Protein AF-A0A4P0YGE6-F1 (afdb_monomer)

Organism: Klebsiella pneumoniae (NCBI:txid573)

Mean predicted aligned error: 6.32 Å

Foldseek 3Di:
DQPPDDLVVDDPVCCVPDQSSFWPDAPDQQVPDHDDDGPRDGHDPQKPKDFWAQADSNVRDGDPDTDFQVVVQVVCVVVVHHFPDGDGGMTIHGHDPVDDCVNVVDPDDDPDDD

Sequence (114 aa):
MVAGRPWQDHPTEAIARERRFFSFEPDARWHGFEGYADDQYFVDPCKLLLTTPGIDAESGEYSEFGIPATILAHYLRENGIVPEKCDLNSILFLLTPAESAGKNGAAGGDAGAV

Radius of gyration: 16.45 Å; Cα contacts (8 Å, |Δi|>4): 138; chains: 1; bounding box: 44×27×40 Å

Secondary structure (DSSP, 8-state):
-BTTB-GGGS-HHHHHH-GGGGB--TT-GGG--SSPPTTS-B--TTEEEEEPSSB-TTT-PBPSS---HHHHHHHHHHTT---SEE-SSEEEEE--TT--TTTTT--S------

Structure (mmCIF, N/CA/C/O backbone):
data_AF-A0A4P0YGE6-F1
#
_entry.id   AF-A0A4P0YGE6-F1
#
loop_
_atom_site.group_PDB
_atom_site.id
_atom_site.type_symbol
_atom_site.label_atom_id
_atom_site.label_alt_id
_atom_site.label_comp_id
_atom_site.label_asym_id
_atom_site.label_entity_id
_atom_site.label_seq_id
_atom_site.pdbx_PDB_ins_code
_atom_site.Cartn_x
_atom_site.Cartn_y
_atom_site.Cartn_z
_atom_site.occupancy
_atom_site.B_iso_or_equiv
_atom_site.auth_seq_id
_atom_site.auth_comp_id
_atom_site.auth_asym_id
_atom_site.auth_atom_id
_atom_site.pdbx_PDB_model_num
ATOM 1 N N . MET A 1 1 ? 1.245 -10.943 -8.544 1.00 87.88 1 MET A N 1
ATOM 2 C CA . MET A 1 1 ? 1.978 -12.173 -8.931 1.00 87.88 1 MET A CA 1
ATOM 3 C C . MET A 1 1 ? 3.358 -11.763 -9.409 1.00 87.88 1 MET A C 1
ATOM 5 O O . MET A 1 1 ? 3.451 -10.736 -10.061 1.00 87.88 1 MET A O 1
ATOM 9 N N . VAL A 1 2 ? 4.399 -12.542 -9.127 1.00 92.12 2 VAL A N 1
ATOM 10 C CA . VAL A 1 2 ? 5.747 -12.339 -9.691 1.00 92.12 2 VAL A CA 1
ATOM 11 C C . VAL A 1 2 ? 6.237 -13.692 -10.190 1.00 92.12 2 VAL A C 1
ATOM 13 O O . VAL A 1 2 ? 6.196 -14.663 -9.436 1.00 92.12 2 VAL A O 1
ATOM 16 N N . ALA A 1 3 ? 6.645 -13.779 -11.459 1.00 90.31 3 ALA A N 1
ATOM 17 C CA . ALA A 1 3 ? 7.049 -15.034 -12.108 1.00 90.31 3 ALA A CA 1
ATOM 18 C C . ALA A 1 3 ? 6.017 -16.177 -11.952 1.00 90.31 3 ALA A C 1
ATOM 20 O O . ALA A 1 3 ? 6.369 -17.314 -11.644 1.00 90.31 3 ALA A O 1
ATOM 21 N N . GLY A 1 4 ? 4.727 -15.866 -12.123 1.00 92.38 4 GLY A N 1
ATOM 22 C CA . GLY A 1 4 ? 3.657 -16.872 -12.127 1.00 92.38 4 GLY A CA 1
ATOM 23 C C . GLY A 1 4 ? 3.255 -17.426 -10.756 1.00 92.38 4 GLY A C 1
ATOM 24 O O . GLY A 1 4 ? 2.482 -18.377 -10.706 1.00 92.38 4 GLY A O 1
ATOM 25 N N . ARG A 1 5 ? 3.716 -16.829 -9.649 1.00 95.38 5 ARG A N 1
ATOM 26 C CA . ARG A 1 5 ? 3.308 -17.205 -8.282 1.00 95.38 5 ARG A CA 1
ATOM 27 C C . ARG A 1 5 ? 3.012 -15.980 -7.399 1.00 95.38 5 ARG A C 1
ATOM 29 O O . ARG A 1 5 ? 3.470 -14.875 -7.730 1.00 95.38 5 ARG A O 1
ATOM 36 N N . PRO A 1 6 ? 2.232 -16.135 -6.313 1.00 96.56 6 PRO A N 1
ATOM 37 C CA . PRO A 1 6 ? 1.974 -15.059 -5.359 1.00 96.56 6 PRO A CA 1
ATOM 38 C C . PRO A 1 6 ? 3.272 -14.470 -4.799 1.00 96.56 6 PRO A C 1
ATOM 40 O O . PRO A 1 6 ? 4.266 -15.177 -4.641 1.00 96.56 6 PRO A O 1
ATOM 43 N N . TRP A 1 7 ? 3.274 -13.161 -4.535 1.00 96.31 7 TRP A N 1
ATOM 44 C CA . TRP A 1 7 ? 4.475 -12.429 -4.114 1.00 96.31 7 TRP A CA 1
ATOM 45 C C . TRP A 1 7 ? 5.037 -12.988 -2.801 1.00 96.31 7 TRP A C 1
ATOM 47 O O . TRP A 1 7 ? 6.225 -13.281 -2.713 1.00 96.31 7 TRP A O 1
ATOM 57 N N . GLN A 1 8 ? 4.153 -13.234 -1.833 1.00 96.75 8 GLN A N 1
ATOM 58 C CA . GLN A 1 8 ? 4.481 -13.726 -0.496 1.00 96.75 8 GLN A CA 1
ATOM 59 C C . GLN A 1 8 ? 5.000 -15.165 -0.466 1.00 96.75 8 GLN A C 1
ATOM 61 O O . GLN A 1 8 ? 5.568 -15.587 0.535 1.00 96.75 8 GLN A O 1
ATOM 66 N N . ASP A 1 9 ? 4.808 -15.923 -1.546 1.00 97.69 9 ASP A N 1
ATOM 67 C CA . ASP A 1 9 ? 5.244 -17.312 -1.572 1.00 97.69 9 ASP A CA 1
ATOM 68 C C . ASP A 1 9 ? 6.746 -17.413 -1.845 1.00 97.69 9 ASP A C 1
ATOM 70 O O . ASP A 1 9 ? 7.321 -18.478 -1.633 1.00 97.69 9 ASP A O 1
ATOM 74 N N . HIS A 1 10 ? 7.397 -16.367 -2.370 1.00 97.75 10 HIS A N 1
ATOM 75 C CA . HIS A 1 10 ? 8.833 -16.367 -2.675 1.00 97.75 10 HIS A CA 1
ATOM 76 C C . HIS A 1 10 ? 9.705 -16.271 -1.411 1.00 97.75 10 HIS A C 1
ATOM 78 O O . HIS A 1 10 ? 9.279 -15.688 -0.418 1.00 97.75 10 HIS A O 1
ATOM 84 N N . PRO A 1 11 ? 10.947 -16.801 -1.425 1.00 97.75 11 PRO A N 1
ATOM 85 C CA . PRO A 1 11 ? 11.860 -16.658 -0.293 1.00 97.75 11 PRO A CA 1
ATOM 86 C C . PRO A 1 11 ? 12.145 -15.186 0.028 1.00 97.75 11 PRO A C 1
ATOM 88 O O . PRO A 1 11 ? 12.510 -14.424 -0.868 1.00 97.75 11 PRO A O 1
ATOM 91 N N . THR A 1 12 ? 12.071 -14.804 1.306 1.00 97.12 12 THR A N 1
ATOM 92 C CA . THR A 1 12 ? 12.311 -13.421 1.760 1.00 97.12 12 THR A CA 1
ATOM 93 C C . THR A 1 12 ? 13.660 -12.872 1.298 1.00 97.12 12 THR A C 1
ATOM 95 O O . THR A 1 12 ? 13.744 -11.719 0.892 1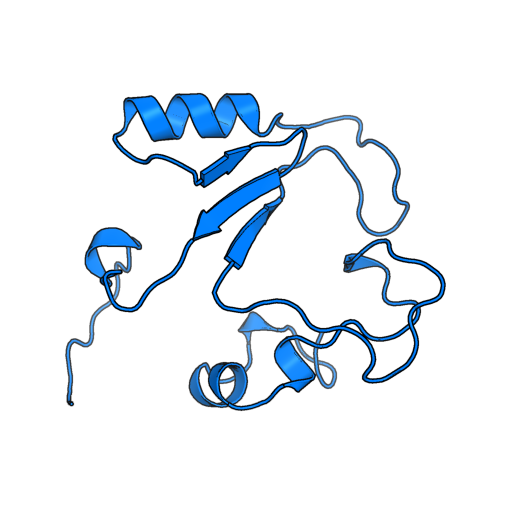.00 97.12 12 THR A O 1
ATOM 98 N N . GLU A 1 13 ? 14.704 -13.703 1.283 1.00 97.31 13 GLU A N 1
ATOM 99 C CA . GLU A 1 13 ? 16.039 -13.299 0.825 1.00 97.31 13 GLU A CA 1
ATOM 100 C C . GLU A 1 13 ? 16.063 -12.921 -0.665 1.00 97.31 13 GLU A C 1
ATOM 102 O O . GLU A 1 13 ? 16.749 -11.982 -1.065 1.00 97.31 13 GLU A O 1
ATOM 107 N N . ALA A 1 14 ? 15.282 -13.624 -1.491 1.00 97.38 14 ALA A N 1
ATOM 108 C CA . ALA A 1 14 ? 15.138 -13.292 -2.905 1.00 97.38 14 ALA A CA 1
ATOM 109 C C . ALA A 1 14 ? 14.357 -11.982 -3.071 1.00 97.38 14 ALA A C 1
ATOM 111 O O . ALA A 1 14 ? 14.784 -11.104 -3.820 1.00 97.38 14 ALA A O 1
ATOM 112 N N . ILE A 1 15 ? 13.265 -11.820 -2.315 1.00 98.00 15 ILE A N 1
ATOM 113 C CA . ILE A 1 15 ? 12.476 -10.582 -2.286 1.00 98.00 15 ILE A CA 1
ATOM 114 C C . ILE A 1 15 ? 13.360 -9.389 -1.909 1.00 98.00 15 ILE A C 1
ATOM 116 O O . ILE A 1 15 ? 13.325 -8.372 -2.590 1.00 98.00 15 ILE A O 1
ATOM 120 N N . ALA A 1 16 ? 14.196 -9.519 -0.878 1.00 97.00 16 ALA A N 1
ATOM 121 C CA . ALA A 1 16 ? 15.047 -8.438 -0.386 1.00 97.00 16 ALA A CA 1
ATOM 122 C C . ALA A 1 16 ? 16.154 -8.014 -1.370 1.00 97.00 16 ALA A C 1
ATOM 124 O O . ALA A 1 16 ? 16.598 -6.866 -1.334 1.00 97.00 16 ALA A O 1
ATOM 125 N N . ARG A 1 17 ? 16.625 -8.923 -2.235 1.00 97.06 17 ARG A N 1
ATOM 126 C CA . ARG A 1 17 ? 17.762 -8.669 -3.139 1.00 97.06 17 ARG A CA 1
ATOM 127 C C . ARG A 1 17 ? 17.367 -8.336 -4.567 1.00 97.06 17 ARG A C 1
ATOM 129 O O . ARG A 1 17 ? 18.150 -7.707 -5.280 1.00 97.06 17 ARG A O 1
ATOM 136 N N . GLU A 1 18 ? 16.205 -8.788 -5.019 1.00 97.00 18 GLU A N 1
ATOM 137 C CA . GLU A 1 18 ? 15.850 -8.734 -6.432 1.00 97.00 18 GLU A CA 1
ATOM 138 C C . GLU A 1 18 ? 14.811 -7.647 -6.715 1.00 97.00 18 GLU A C 1
ATOM 140 O O . GLU A 1 18 ? 13.662 -7.703 -6.283 1.00 97.00 18 GLU A O 1
ATOM 145 N N . ARG A 1 19 ? 15.192 -6.679 -7.552 1.00 94.75 19 ARG A N 1
ATOM 146 C CA . ARG A 1 19 ? 14.353 -5.523 -7.903 1.00 94.75 19 ARG A CA 1
ATOM 147 C C . ARG A 1 19 ? 12.992 -5.892 -8.510 1.00 94.75 19 ARG A C 1
ATOM 149 O O . ARG A 1 19 ? 12.033 -5.150 -8.329 1.00 94.75 19 ARG A O 1
ATOM 156 N N . ARG A 1 20 ? 12.882 -7.039 -9.191 1.00 95.00 20 ARG A N 1
ATOM 157 C CA . ARG A 1 20 ? 11.637 -7.496 -9.842 1.00 95.00 20 ARG A CA 1
ATOM 158 C C . ARG A 1 20 ? 10.447 -7.630 -8.887 1.00 95.00 20 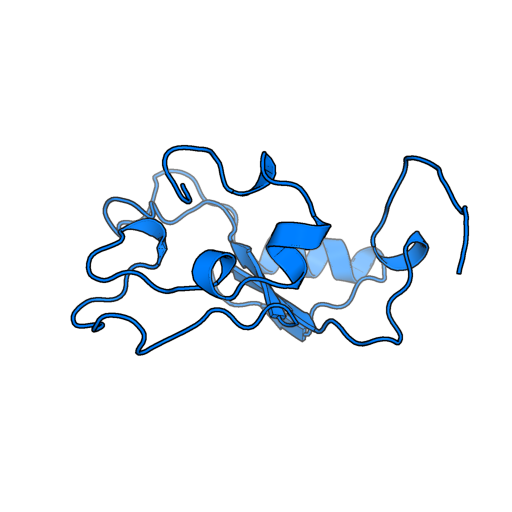ARG A C 1
ATOM 160 O O . ARG A 1 20 ? 9.309 -7.566 -9.328 1.00 95.00 20 ARG A O 1
ATOM 167 N N . PHE A 1 21 ? 10.693 -7.806 -7.587 1.00 97.06 21 PHE A N 1
ATOM 168 C CA . PHE A 1 21 ? 9.634 -7.878 -6.574 1.00 97.06 21 PHE A CA 1
ATOM 169 C C . PHE A 1 21 ? 9.009 -6.524 -6.240 1.00 97.06 21 PHE A C 1
ATOM 171 O O . PHE A 1 21 ? 7.988 -6.482 -5.557 1.00 97.06 21 PHE A O 1
ATOM 178 N N . PHE A 1 22 ? 9.611 -5.445 -6.734 1.00 97.12 22 PHE A N 1
ATOM 179 C CA . PHE A 1 22 ? 9.208 -4.066 -6.503 1.00 97.12 22 PHE A CA 1
ATOM 180 C C . PHE A 1 22 ? 8.983 -3.312 -7.817 1.00 97.12 22 PHE A C 1
ATOM 182 O O . PHE A 1 22 ? 8.897 -2.094 -7.801 1.00 97.12 22 PHE A O 1
ATOM 189 N N . SER A 1 23 ? 8.926 -3.995 -8.960 1.00 96.25 23 SER A N 1
ATOM 190 C CA . SER A 1 23 ? 8.712 -3.357 -10.263 1.00 96.25 23 SER A CA 1
ATOM 191 C C . SER A 1 23 ? 7.242 -2.978 -10.465 1.00 96.25 23 SER A C 1
ATOM 193 O O . SER A 1 23 ? 6.349 -3.771 -10.149 1.00 96.25 23 SER A O 1
ATOM 195 N N . PHE A 1 24 ? 6.989 -1.782 -11.001 1.00 96.38 24 PHE A N 1
ATOM 196 C CA . PHE A 1 24 ? 5.686 -1.437 -11.568 1.00 96.38 24 PHE A CA 1
ATOM 197 C C . PHE A 1 24 ? 5.664 -1.854 -13.041 1.00 96.38 24 PHE A C 1
ATOM 199 O O . PHE A 1 24 ? 6.011 -1.069 -13.920 1.00 96.38 24 PHE A O 1
ATOM 206 N N . GLU A 1 25 ? 5.299 -3.111 -13.291 1.00 94.69 25 GLU A N 1
ATOM 207 C CA . GLU A 1 25 ? 5.136 -3.634 -14.651 1.00 94.69 25 GLU A CA 1
ATOM 208 C C . GLU A 1 25 ? 4.056 -2.839 -15.408 1.00 94.69 25 GLU A C 1
ATOM 210 O O . GLU A 1 25 ? 2.985 -2.607 -14.838 1.00 94.69 25 GLU A O 1
ATOM 215 N N . PRO A 1 26 ? 4.281 -2.451 -16.676 1.00 95.19 26 PRO A N 1
ATOM 216 C CA . PRO A 1 26 ? 3.276 -1.766 -17.482 1.00 95.19 26 PRO A CA 1
ATOM 217 C C . PRO A 1 26 ? 1.935 -2.496 -17.489 1.00 95.19 26 PRO A C 1
ATOM 219 O O . PRO A 1 26 ? 1.872 -3.727 -17.504 1.00 95.19 26 PRO A O 1
ATOM 222 N N . ASP A 1 27 ? 0.855 -1.717 -17.481 1.00 91.62 27 ASP A N 1
ATOM 223 C CA . ASP A 1 27 ? -0.533 -2.191 -17.528 1.00 91.62 27 ASP A CA 1
ATOM 224 C C . ASP A 1 27 ? -0.949 -3.132 -16.375 1.00 91.62 27 ASP A C 1
ATOM 226 O O . ASP A 1 27 ? -2.050 -3.700 -16.390 1.00 91.62 27 ASP A O 1
ATOM 230 N N . ALA A 1 28 ? -0.115 -3.303 -15.342 1.00 91.69 28 ALA A N 1
ATOM 231 C CA . ALA A 1 28 ? -0.468 -4.125 -14.198 1.00 91.69 28 ALA A CA 1
ATOM 232 C C . ALA A 1 28 ? -1.538 -3.424 -13.345 1.00 91.69 28 ALA A C 1
ATOM 234 O O . ALA A 1 28 ? -1.330 -2.382 -12.729 1.00 91.69 28 ALA A O 1
ATOM 235 N N . ARG A 1 29 ? -2.720 -4.040 -13.268 1.00 90.75 29 ARG A N 1
ATOM 236 C CA . ARG A 1 29 ? -3.909 -3.405 -12.674 1.00 90.75 29 ARG A CA 1
ATOM 237 C C . ARG A 1 29 ? -3.761 -3.055 -11.196 1.00 90.75 29 ARG A C 1
ATOM 239 O O . ARG A 1 29 ? -4.246 -2.020 -10.765 1.00 90.75 29 ARG A O 1
ATOM 246 N N . TRP A 1 30 ? -3.014 -3.859 -10.438 1.00 91.44 30 TRP A N 1
ATOM 247 C CA . TRP A 1 30 ? -2.891 -3.720 -8.982 1.00 91.44 30 TRP A CA 1
ATOM 248 C C . TRP A 1 30 ? -2.400 -2.343 -8.502 1.00 91.44 30 TRP A C 1
ATOM 250 O O . TRP A 1 30 ? -2.691 -1.980 -7.365 1.00 91.44 30 TRP A O 1
ATOM 260 N N . HIS A 1 31 ? -1.651 -1.596 -9.324 1.00 92.88 31 HIS A N 1
ATOM 261 C CA . HIS A 1 31 ? -1.125 -0.278 -8.953 1.00 92.88 31 HIS A CA 1
ATOM 262 C C . HIS A 1 31 ? -1.919 0.905 -9.529 1.00 92.88 31 HIS A C 1
ATOM 264 O O . HIS A 1 31 ? -1.665 2.037 -9.126 1.00 92.88 31 HIS A O 1
ATOM 270 N N . GLY A 1 32 ? -2.858 0.680 -10.455 1.00 91.75 32 GLY A N 1
ATOM 271 C CA . GLY A 1 32 ? -3.762 1.722 -10.964 1.00 91.75 32 GLY A CA 1
ATOM 272 C C . GLY A 1 32 ? -3.098 2.886 -11.716 1.00 91.75 32 GLY A C 1
ATOM 273 O O . GLY A 1 32 ? -3.678 3.967 -11.785 1.00 91.75 32 GLY A O 1
ATOM 274 N N . PHE A 1 33 ? -1.892 2.698 -12.265 1.00 93.44 33 PHE A N 1
ATOM 275 C CA . PHE A 1 33 ? -1.183 3.734 -13.030 1.00 93.44 33 PHE A CA 1
ATOM 276 C C . PHE A 1 33 ? -1.181 3.398 -14.519 1.00 93.44 33 PHE A C 1
ATOM 278 O O . PHE A 1 33 ? -0.769 2.308 -14.905 1.00 93.44 33 PHE A O 1
ATOM 285 N N . GLU A 1 34 ? -1.589 4.357 -15.347 1.00 93.19 34 GLU A N 1
ATOM 286 C CA . GLU A 1 34 ? -1.532 4.256 -16.805 1.00 93.19 34 GLU A CA 1
ATOM 287 C C . GLU A 1 34 ? -0.249 4.897 -17.357 1.00 93.19 34 GLU A C 1
ATOM 289 O O . GLU A 1 34 ? 0.263 5.878 -16.813 1.00 93.19 34 GLU A O 1
ATOM 294 N N . GLY A 1 35 ? 0.257 4.365 -18.474 1.00 95.06 35 GLY A N 1
ATOM 295 C CA . GLY A 1 35 ? 1.374 4.964 -19.214 1.00 95.06 35 GLY A CA 1
ATOM 296 C C . GLY A 1 35 ? 2.761 4.752 -18.601 1.00 95.06 35 GLY A C 1
ATOM 297 O O . GLY A 1 35 ? 3.700 5.454 -18.976 1.00 95.06 35 GLY A O 1
ATOM 298 N N . TYR A 1 36 ? 2.905 3.808 -17.668 1.00 96.69 36 TYR A N 1
ATOM 299 C CA . TYR A 1 36 ? 4.211 3.396 -17.151 1.00 96.69 36 TYR A CA 1
ATOM 300 C C . TYR A 1 36 ? 4.932 2.520 -18.178 1.00 96.69 36 TYR A C 1
ATOM 302 O O . TYR A 1 36 ? 4.313 1.676 -18.823 1.00 96.69 36 TYR A O 1
ATOM 310 N N . ALA A 1 37 ? 6.237 2.733 -18.330 1.00 96.25 37 ALA A N 1
ATOM 311 C CA . ALA A 1 37 ? 7.100 1.913 -19.172 1.00 96.25 37 ALA A CA 1
ATOM 312 C C . ALA A 1 37 ? 7.860 0.860 -18.350 1.00 96.25 37 ALA A C 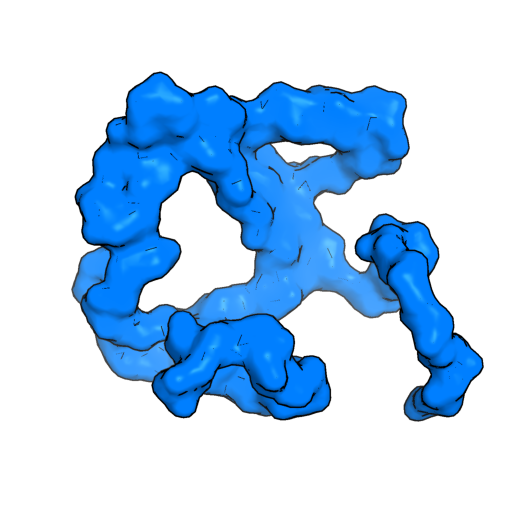1
ATOM 314 O O . ALA A 1 37 ? 8.046 1.011 -17.139 1.00 96.25 37 ALA A O 1
ATOM 315 N N . ASP A 1 38 ? 8.338 -0.183 -19.032 1.00 95.69 38 ASP A N 1
ATOM 316 C CA . ASP A 1 38 ? 9.163 -1.230 -18.427 1.00 95.69 38 ASP A CA 1
ATOM 317 C C . ASP A 1 38 ? 10.389 -0.636 -17.719 1.00 95.69 38 ASP A C 1
ATOM 319 O O . ASP A 1 38 ? 11.044 0.275 -18.234 1.00 95.69 38 ASP A O 1
ATOM 323 N N . ASP A 1 39 ? 10.710 -1.170 -16.535 1.00 94.25 39 ASP A N 1
ATOM 324 C CA . ASP A 1 39 ? 11.864 -0.773 -15.713 1.00 94.25 39 ASP A CA 1
ATOM 325 C C . ASP A 1 39 ? 11.936 0.736 -15.364 1.00 94.25 39 ASP A C 1
ATOM 327 O O . ASP A 1 39 ? 12.989 1.238 -14.956 1.00 94.25 39 ASP A O 1
ATOM 331 N N . GLN A 1 40 ? 10.828 1.475 -15.492 1.00 96.44 40 GLN A N 1
ATOM 332 C CA . GLN A 1 40 ? 10.800 2.920 -15.249 1.00 96.44 40 GLN A CA 1
ATOM 333 C C . GLN A 1 40 ? 10.603 3.271 -13.770 1.00 96.44 40 GLN A C 1
ATOM 335 O O . GLN A 1 40 ? 11.251 4.187 -13.256 1.00 96.44 40 GLN A O 1
ATOM 340 N N . TYR A 1 41 ? 9.701 2.560 -13.089 1.00 97.69 41 TYR A N 1
ATOM 341 C CA . TYR A 1 41 ? 9.283 2.871 -11.726 1.00 97.69 41 TYR A CA 1
ATOM 342 C C . TYR A 1 41 ? 9.339 1.642 -10.822 1.00 97.69 41 TYR A C 1
ATOM 344 O O . TYR A 1 41 ? 9.049 0.521 -11.238 1.00 97.69 41 TYR A O 1
ATOM 352 N N . PHE A 1 42 ? 9.657 1.881 -9.547 1.00 97.25 42 PHE A N 1
ATOM 353 C CA . PHE A 1 42 ? 9.764 0.839 -8.529 1.00 97.25 42 PHE A CA 1
ATOM 354 C C . PHE A 1 42 ? 9.086 1.264 -7.223 1.00 97.25 42 PHE A C 1
ATOM 356 O O . PHE A 1 42 ? 9.118 2.436 -6.841 1.00 97.25 42 PHE A O 1
ATOM 363 N N . VAL A 1 43 ? 8.497 0.295 -6.528 1.00 97.19 43 VAL A N 1
ATOM 364 C CA . VAL A 1 43 ? 8.011 0.410 -5.154 1.00 97.19 43 VAL A CA 1
ATOM 365 C C . VAL A 1 43 ? 9.206 0.612 -4.227 1.00 97.19 43 VAL A C 1
ATOM 367 O O . VAL A 1 43 ? 10.207 -0.094 -4.316 1.00 97.19 43 VAL A O 1
ATOM 370 N N . ASP A 1 44 ? 9.091 1.566 -3.308 1.00 97.19 44 ASP A N 1
ATOM 371 C CA . ASP A 1 44 ? 10.078 1.768 -2.251 1.00 97.19 44 ASP A CA 1
ATOM 372 C C . ASP A 1 44 ? 9.853 0.738 -1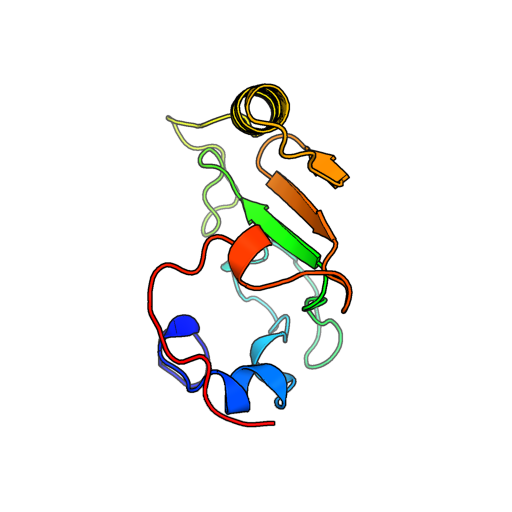.125 1.00 97.19 44 ASP A C 1
ATOM 374 O O . ASP A 1 44 ? 8.850 0.844 -0.412 1.00 97.19 44 ASP A O 1
ATOM 378 N N . PRO A 1 45 ? 10.757 -0.241 -0.921 1.00 95.94 45 PRO A N 1
ATOM 379 C CA . PRO A 1 45 ? 10.578 -1.284 0.091 1.00 95.94 45 PRO A CA 1
ATOM 380 C C . PRO A 1 45 ? 10.623 -0.748 1.529 1.00 95.94 45 PRO A C 1
ATOM 382 O O . PRO A 1 45 ? 10.163 -1.424 2.447 1.00 95.94 45 PRO A O 1
ATOM 385 N N . CYS A 1 46 ? 11.145 0.464 1.746 1.00 95.88 46 CYS A N 1
ATOM 386 C CA . CYS A 1 46 ? 11.199 1.098 3.064 1.00 95.88 46 CYS A CA 1
ATOM 387 C C . CYS A 1 46 ? 9.931 1.905 3.392 1.00 95.88 46 CYS A C 1
ATOM 389 O O . CYS A 1 46 ? 9.825 2.482 4.478 1.00 95.88 46 CYS A O 1
ATOM 391 N N . LYS A 1 47 ? 8.956 1.951 2.478 1.00 96.62 47 LYS A N 1
ATOM 392 C CA . LYS A 1 47 ? 7.643 2.564 2.694 1.00 96.62 47 LYS A CA 1
ATOM 393 C C . LYS A 1 47 ? 6.593 1.470 2.837 1.00 96.62 47 LYS A C 1
ATOM 395 O O . LYS A 1 47 ? 6.031 1.006 1.847 1.00 96.62 47 LYS A O 1
ATOM 400 N N . LEU A 1 48 ? 6.296 1.086 4.078 1.00 96.75 48 LEU A N 1
ATOM 401 C CA . LEU A 1 48 ? 5.236 0.123 4.360 1.00 96.75 48 LEU A CA 1
ATOM 402 C C . LEU A 1 48 ? 3.876 0.810 4.211 1.00 96.75 48 LEU A C 1
ATOM 404 O O . LEU A 1 48 ? 3.340 1.389 5.158 1.00 96.75 48 LEU A O 1
ATOM 408 N N . LEU A 1 49 ? 3.354 0.778 2.988 1.00 97.06 49 LEU A N 1
ATOM 409 C CA . LEU A 1 49 ? 2.046 1.305 2.631 1.00 97.06 49 LEU A CA 1
ATOM 410 C C . LEU A 1 49 ? 1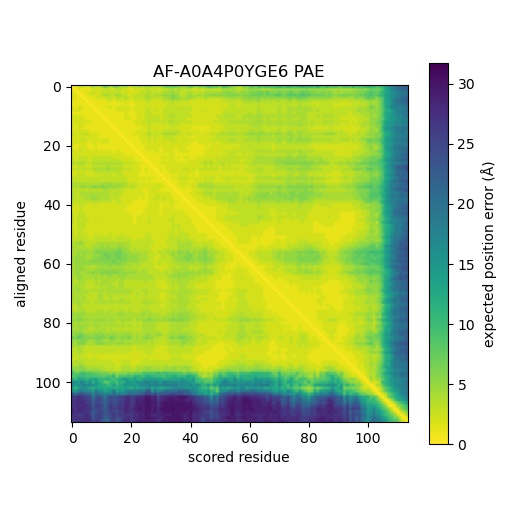.027 0.168 2.633 1.00 97.06 49 LEU A C 1
ATOM 412 O O . LEU A 1 49 ? 1.184 -0.820 1.918 1.00 97.06 49 LEU A O 1
ATOM 416 N N . LEU A 1 50 ? -0.027 0.322 3.428 1.00 96.50 50 LEU A N 1
ATOM 417 C 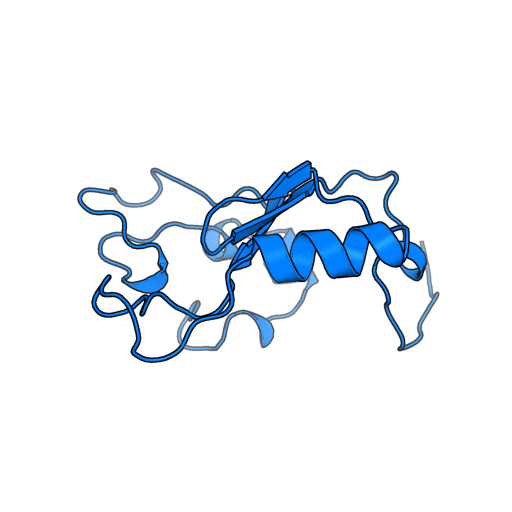CA . LEU A 1 50 ? -1.160 -0.595 3.471 1.00 96.50 50 LEU A CA 1
ATOM 418 C C . LEU A 1 50 ? -2.386 0.093 2.882 1.00 96.50 50 LEU A C 1
ATOM 420 O O . LEU A 1 50 ? -2.617 1.276 3.136 1.00 96.50 50 LEU A O 1
ATOM 424 N N . THR A 1 51 ? -3.189 -0.655 2.134 1.00 96.50 51 THR A N 1
ATOM 425 C CA . THR A 1 51 ? -4.480 -0.198 1.613 1.00 96.50 51 THR A CA 1
ATOM 426 C C . THR A 1 51 ? -5.617 -0.723 2.478 1.00 96.50 51 THR A C 1
ATOM 428 O O . THR A 1 51 ? -5.588 -1.872 2.925 1.00 96.50 51 THR A O 1
ATOM 431 N N . THR A 1 52 ? -6.642 0.090 2.693 1.00 97.25 52 THR A N 1
ATOM 432 C CA . THR A 1 52 ? -7.876 -0.329 3.358 1.00 97.25 52 THR A CA 1
ATOM 433 C C . THR A 1 52 ? -8.985 -0.577 2.331 1.00 97.25 52 THR A C 1
ATOM 435 O O . THR A 1 52 ? -8.996 0.067 1.278 1.00 97.25 52 THR A O 1
ATOM 438 N N . PRO A 1 53 ? -9.935 -1.495 2.606 1.00 97.19 53 PRO A N 1
ATOM 439 C CA . PRO A 1 53 ? -11.051 -1.769 1.700 1.00 97.19 53 PRO A CA 1
ATOM 440 C C . PRO A 1 53 ? -11.818 -0.505 1.306 1.00 97.19 53 PRO A C 1
ATOM 442 O O . PRO A 1 53 ? -11.951 0.415 2.115 1.00 97.19 53 PRO A O 1
ATOM 445 N N . GLY A 1 54 ? -12.373 -0.482 0.096 1.00 96.12 54 GLY A N 1
ATOM 446 C CA . GLY A 1 54 ? -13.222 0.612 -0.388 1.00 96.12 54 GLY A CA 1
ATOM 447 C C . GLY A 1 54 ? -12.951 1.030 -1.829 1.00 96.12 54 GLY A C 1
ATOM 448 O O . GLY A 1 54 ? -13.800 1.689 -2.417 1.00 96.12 54 GLY A O 1
ATOM 449 N N . ILE A 1 55 ? -11.820 0.618 -2.404 1.00 95.19 55 ILE A N 1
ATOM 450 C CA . ILE A 1 55 ? -11.489 0.798 -3.822 1.00 95.19 55 ILE A CA 1
ATOM 451 C C . ILE A 1 55 ? -11.118 -0.573 -4.384 1.00 95.19 55 ILE A C 1
ATOM 453 O O . ILE A 1 55 ? -10.311 -1.288 -3.785 1.00 95.19 55 ILE A O 1
ATOM 457 N N . ASP A 1 56 ? -11.717 -0.939 -5.510 1.00 91.69 56 ASP A N 1
ATOM 458 C CA . ASP A 1 56 ? -11.372 -2.153 -6.239 1.00 91.69 56 ASP A CA 1
ATOM 459 C C . ASP A 1 56 ? -10.172 -1.880 -7.156 1.00 91.69 56 ASP A C 1
ATOM 461 O O . ASP A 1 56 ? -10.229 -1.022 -8.030 1.00 91.69 56 ASP A O 1
ATOM 465 N N . ALA A 1 57 ? -9.068 -2.600 -6.957 1.00 86.75 57 ALA A N 1
ATOM 466 C CA . ALA A 1 57 ? -7.836 -2.356 -7.709 1.00 86.75 57 ALA A CA 1
ATOM 467 C C . ALA A 1 57 ? -7.911 -2.819 -9.179 1.00 86.75 57 ALA A C 1
ATOM 469 O O . ALA A 1 57 ? -7.108 -2.385 -9.995 1.00 86.75 57 ALA A O 1
ATOM 470 N N . GLU A 1 58 ? -8.853 -3.698 -9.533 1.00 87.75 58 GLU A N 1
ATOM 471 C CA . GLU A 1 58 ? -9.003 -4.206 -10.904 1.00 87.75 58 GLU A CA 1
ATOM 472 C C . GLU A 1 58 ? -9.769 -3.234 -11.812 1.00 87.75 58 GLU A C 1
ATOM 474 O O . GLU A 1 58 ? -9.468 -3.132 -13.007 1.00 87.75 58 GLU A O 1
ATOM 479 N N . SER A 1 59 ? -10.768 -2.549 -11.254 1.00 90.44 59 SER A N 1
ATOM 480 C CA . SER A 1 59 ? -11.644 -1.596 -11.944 1.00 90.44 59 SER A CA 1
ATOM 481 C C . SER A 1 59 ? -11.324 -0.131 -11.645 1.00 90.44 59 SER A C 1
ATOM 483 O O . SER A 1 59 ? -11.651 0.723 -12.463 1.00 90.44 59 SER A O 1
ATOM 485 N N . GLY A 1 60 ? -10.696 0.168 -10.505 1.00 89.88 60 GLY A N 1
ATOM 486 C CA . GLY A 1 60 ? -10.447 1.528 -10.017 1.00 89.88 60 GLY A CA 1
ATOM 487 C C . GLY A 1 60 ? -11.657 2.197 -9.351 1.00 89.88 60 GLY A C 1
ATOM 488 O O . GLY A 1 60 ? -11.552 3.338 -8.904 1.00 89.88 60 GLY A O 1
ATOM 489 N N . GLU A 1 61 ? -12.795 1.506 -9.266 1.00 94.50 61 GLU A N 1
ATOM 490 C CA . GLU A 1 61 ? -14.050 2.055 -8.752 1.00 94.50 61 GLU A CA 1
ATOM 491 C C . GLU A 1 61 ? -14.207 1.863 -7.238 1.00 94.50 61 GLU A C 1
ATOM 493 O O . GLU A 1 61 ? -13.599 0.985 -6.612 1.00 94.50 61 GLU A O 1
ATOM 498 N N . TYR A 1 62 ? -15.079 2.673 -6.635 1.00 96.12 62 TYR A N 1
ATOM 499 C CA . TYR A 1 62 ? -15.458 2.489 -5.237 1.00 96.12 62 TYR A CA 1
ATOM 500 C C . TYR A 1 62 ? -16.265 1.200 -5.045 1.00 96.12 62 TYR A C 1
ATOM 502 O O . TYR A 1 62 ? -17.196 0.898 -5.791 1.00 96.12 62 TYR A O 1
ATOM 510 N N . SER A 1 63 ? -15.931 0.460 -3.992 1.00 95.88 63 SER A N 1
ATOM 511 C CA . SER A 1 63 ? -16.694 -0.712 -3.552 1.00 95.88 63 SER A CA 1
ATOM 512 C C . SER A 1 63 ? -17.918 -0.303 -2.724 1.00 95.88 63 SER A C 1
ATOM 514 O O . SER A 1 63 ? -17.922 0.749 -2.086 1.00 95.88 63 SER A O 1
ATOM 516 N N . GLU A 1 64 ? -18.943 -1.163 -2.663 1.00 96.81 64 GLU A N 1
ATOM 517 C CA . GLU A 1 64 ? -20.133 -0.942 -1.815 1.00 96.81 64 GLU A CA 1
ATOM 518 C C . GLU A 1 64 ? -19.768 -0.824 -0.325 1.00 96.81 64 GLU A C 1
ATOM 520 O O . GLU A 1 64 ? -20.366 -0.050 0.422 1.00 96.81 64 GLU A O 1
ATOM 525 N N . PHE A 1 65 ? -18.751 -1.575 0.101 1.00 97.00 65 PHE A N 1
ATOM 526 C CA . PHE A 1 65 ? -18.202 -1.530 1.448 1.00 97.00 65 PHE A CA 1
ATOM 527 C C . PHE A 1 65 ? -16.771 -0.996 1.438 1.00 97.00 65 PHE A C 1
ATOM 529 O O . PHE A 1 65 ? -15.949 -1.391 0.610 1.00 97.00 65 PHE A O 1
ATOM 536 N N . GLY A 1 66 ? -16.448 -0.164 2.428 1.00 96.69 66 GLY A N 1
ATOM 537 C CA . GLY A 1 66 ? -15.098 0.329 2.645 1.00 96.69 66 GLY A CA 1
ATOM 538 C C . GLY A 1 66 ? -14.811 0.631 4.109 1.00 96.69 66 GLY A C 1
ATOM 539 O O . GLY A 1 66 ? -15.713 0.872 4.911 1.00 96.69 66 GLY A O 1
ATOM 540 N N . ILE A 1 67 ? -13.525 0.633 4.444 1.00 97.50 67 ILE A N 1
ATOM 541 C CA . ILE A 1 67 ? -13.008 1.043 5.746 1.00 97.50 67 ILE A CA 1
ATOM 542 C C . ILE A 1 67 ? -12.113 2.257 5.493 1.00 97.50 67 ILE A C 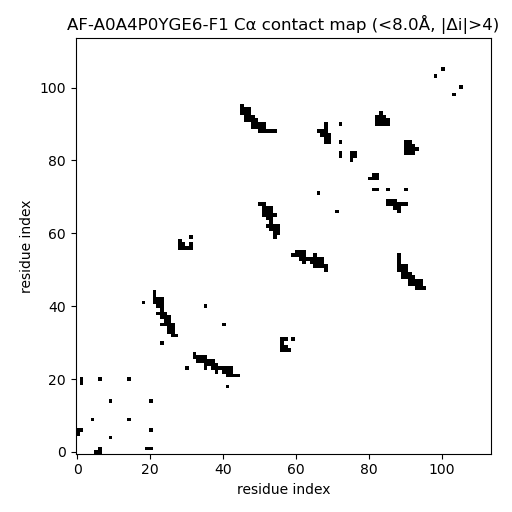1
ATOM 544 O O . ILE A 1 67 ? -10.998 2.084 4.998 1.00 97.50 67 ILE A O 1
ATOM 548 N N . PRO A 1 68 ? -12.553 3.483 5.822 1.00 97.50 68 PRO A N 1
ATOM 549 C CA . PRO A 1 68 ? -11.695 4.656 5.725 1.00 97.50 68 PRO A CA 1
ATOM 550 C C . PRO A 1 68 ? -10.431 4.470 6.566 1.00 97.50 68 PRO A C 1
ATOM 552 O O . PRO A 1 68 ? -10.517 4.120 7.750 1.00 97.50 68 PRO A O 1
ATOM 555 N N . ALA A 1 69 ? -9.261 4.743 5.992 1.00 97.81 69 ALA A N 1
ATOM 556 C CA . ALA A 1 69 ? -7.988 4.569 6.689 1.00 97.81 69 ALA A CA 1
ATOM 557 C C . ALA A 1 69 ? -7.892 5.444 7.951 1.00 97.81 69 ALA A C 1
ATOM 559 O O . ALA A 1 69 ? -7.233 5.057 8.913 1.00 97.81 69 ALA A O 1
ATOM 560 N N . THR A 1 70 ? -8.641 6.552 8.015 1.00 97.31 70 THR A N 1
ATOM 561 C CA . THR A 1 70 ? -8.819 7.366 9.227 1.00 97.31 70 THR A CA 1
ATOM 562 C C . THR A 1 70 ? -9.281 6.547 10.432 1.00 97.31 70 THR A C 1
ATOM 564 O O . THR A 1 70 ? -8.753 6.752 11.524 1.00 97.31 70 THR A O 1
ATOM 567 N N . ILE A 1 71 ? -10.221 5.608 10.262 1.00 97.38 71 ILE A N 1
ATOM 568 C CA . ILE A 1 71 ? -10.704 4.768 11.372 1.00 97.38 71 ILE A CA 1
ATOM 569 C C . ILE A 1 71 ? -9.548 3.928 11.919 1.00 97.38 71 ILE A C 1
ATOM 571 O O . ILE A 1 71 ? -9.305 3.907 13.126 1.00 97.38 71 ILE A O 1
ATOM 575 N N . LEU A 1 72 ? -8.790 3.293 11.021 1.00 96.75 72 LEU A N 1
ATOM 576 C CA . LEU A 1 72 ? -7.618 2.503 11.383 1.00 96.75 72 LEU A CA 1
ATOM 577 C C . LEU A 1 72 ? -6.537 3.370 12.046 1.00 96.75 72 LEU A C 1
ATOM 579 O O . LEU A 1 72 ? -5.985 2.984 13.072 1.00 96.75 72 LEU A O 1
ATOM 583 N N . ALA A 1 73 ? -6.262 4.559 11.511 1.00 97.25 73 ALA A N 1
ATOM 584 C CA . ALA A 1 73 ? -5.279 5.478 12.072 1.00 97.25 73 ALA A CA 1
ATOM 585 C C . ALA A 1 73 ? -5.650 5.937 13.491 1.00 97.25 73 ALA A C 1
ATOM 587 O O . ALA A 1 73 ? -4.765 6.046 14.340 1.00 97.25 73 ALA A O 1
ATOM 588 N N . HIS A 1 74 ? -6.934 6.187 13.769 1.00 97.50 74 HIS A N 1
ATOM 589 C CA . HIS A 1 74 ? -7.398 6.505 15.122 1.00 97.50 74 HIS A CA 1
ATOM 590 C C . HIS A 1 74 ? -7.207 5.328 16.075 1.00 97.50 74 HIS A C 1
ATOM 592 O O . HIS A 1 74 ? -6.572 5.502 17.114 1.00 97.50 74 HIS A O 1
ATOM 598 N N . TYR A 1 75 ? -7.656 4.133 15.682 1.00 97.81 75 TYR A N 1
ATOM 599 C CA . TYR A 1 75 ? -7.471 2.921 16.479 1.00 97.81 75 TYR A CA 1
ATOM 600 C C . TYR A 1 75 ? -5.992 2.675 16.817 1.00 97.81 75 TYR A C 1
ATOM 602 O O . TYR A 1 75 ? -5.640 2.431 17.969 1.00 97.81 75 TYR A O 1
ATOM 610 N N . LEU A 1 76 ? -5.099 2.779 15.831 1.00 97.25 76 LEU A N 1
ATOM 611 C CA . LEU A 1 76 ? -3.668 2.559 16.042 1.00 97.25 76 LEU A CA 1
ATOM 612 C C . LEU A 1 76 ? -3.057 3.596 16.989 1.00 97.25 76 LEU A C 1
ATOM 614 O O . LEU A 1 76 ? -2.300 3.221 17.885 1.00 97.25 76 LEU A O 1
ATOM 618 N N . ARG A 1 77 ? -3.431 4.875 16.856 1.00 96.00 77 ARG A N 1
ATOM 619 C CA . ARG A 1 77 ? -2.944 5.948 17.738 1.00 96.00 77 ARG A CA 1
ATOM 620 C C . ARG A 1 77 ? -3.377 5.749 19.186 1.00 96.00 77 ARG A C 1
ATOM 622 O O . ARG A 1 77 ? -2.564 5.960 20.081 1.00 96.00 77 ARG A O 1
ATOM 629 N N . GLU A 1 78 ? -4.611 5.306 19.417 1.00 97.06 78 GLU A N 1
ATOM 630 C CA . GLU A 1 78 ? -5.092 4.945 20.761 1.00 97.06 78 GLU A CA 1
ATOM 631 C C . GLU A 1 78 ? -4.284 3.791 21.374 1.00 97.06 78 GLU A C 1
ATOM 633 O O . GLU A 1 78 ? -4.107 3.735 22.588 1.00 97.06 78 GLU A O 1
ATOM 638 N N . ASN A 1 79 ? -3.719 2.922 20.533 1.00 96.25 79 ASN A N 1
ATOM 639 C CA . ASN A 1 79 ? -2.850 1.813 20.927 1.00 96.25 79 ASN A CA 1
ATOM 640 C C . ASN A 1 79 ? -1.346 2.154 20.856 1.00 96.25 79 ASN A C 1
ATOM 642 O O . ASN A 1 79 ? -0.503 1.258 20.888 1.00 96.25 79 ASN A O 1
ATOM 646 N N . GLY A 1 80 ? -0.984 3.438 20.763 1.00 94.69 80 GLY A N 1
ATOM 647 C CA . GLY A 1 80 ? 0.411 3.896 20.791 1.00 94.69 80 GLY A CA 1
ATOM 648 C C . GLY A 1 80 ? 1.195 3.686 19.490 1.00 94.69 80 GLY A C 1
ATOM 649 O O . GLY A 1 80 ? 2.410 3.881 19.474 1.00 94.69 80 GLY A O 1
ATOM 650 N N . ILE A 1 81 ? 0.525 3.321 18.396 1.00 95.69 81 ILE A N 1
ATOM 651 C CA . ILE A 1 81 ? 1.129 3.144 17.073 1.00 95.69 81 ILE A CA 1
ATOM 652 C C . ILE A 1 81 ? 0.806 4.374 16.222 1.00 95.69 81 ILE A C 1
ATOM 654 O O . ILE A 1 81 ? -0.349 4.649 15.897 1.00 95.69 81 ILE A O 1
ATOM 658 N N . VAL A 1 82 ? 1.839 5.125 15.841 1.00 95.19 82 VAL A N 1
ATOM 659 C CA . VAL A 1 82 ? 1.683 6.368 15.076 1.00 95.19 82 VAL A CA 1
ATOM 660 C C . VAL A 1 82 ? 2.059 6.122 13.611 1.00 95.19 82 VAL A C 1
ATOM 662 O O . VAL A 1 82 ? 3.231 5.866 13.336 1.00 95.19 82 VAL A O 1
ATOM 665 N N . PRO A 1 83 ? 1.103 6.187 12.666 1.00 96.31 83 PRO A N 1
ATOM 666 C CA . PRO A 1 83 ? 1.422 6.166 11.242 1.00 96.31 83 PRO A CA 1
ATOM 667 C C . PRO A 1 83 ? 2.067 7.484 10.808 1.00 96.31 83 PRO A C 1
ATOM 669 O O . PRO A 1 83 ? 1.748 8.543 11.353 1.00 96.31 83 PRO A O 1
ATOM 672 N N . GLU A 1 84 ? 2.906 7.421 9.776 1.00 96.44 84 GLU A N 1
ATOM 673 C CA . GLU A 1 84 ? 3.508 8.602 9.147 1.00 96.44 84 GLU A CA 1
ATOM 674 C C . GLU A 1 84 ? 2.445 9.418 8.403 1.00 96.44 84 GLU A C 1
ATOM 676 O O . GLU A 1 84 ? 2.318 10.629 8.575 1.00 96.44 84 GLU A O 1
ATOM 681 N N . LYS A 1 85 ? 1.648 8.736 7.574 1.00 95.62 85 LYS A N 1
ATOM 682 C CA . LYS A 1 85 ? 0.580 9.343 6.775 1.00 95.62 85 LYS A CA 1
ATOM 683 C C . LYS A 1 85 ? -0.653 8.449 6.768 1.00 95.62 85 LYS A C 1
ATOM 685 O O . LYS A 1 85 ? -0.553 7.229 6.870 1.00 95.62 85 LYS A O 1
ATOM 690 N N . CYS A 1 86 ? -1.813 9.079 6.637 1.00 95.69 86 CYS A N 1
ATOM 691 C CA . CYS A 1 86 ? -3.096 8.432 6.418 1.00 95.69 86 CYS A CA 1
ATOM 692 C C . CYS A 1 86 ? -3.857 9.236 5.360 1.00 95.69 86 CYS A C 1
ATOM 694 O O . CYS A 1 86 ? -4.112 10.420 5.585 1.00 95.69 86 CYS A O 1
ATOM 696 N N . ASP A 1 87 ? -4.216 8.592 4.252 1.00 95.69 87 ASP A N 1
ATOM 697 C CA . ASP A 1 87 ? -5.071 9.158 3.204 1.00 95.69 87 ASP A CA 1
ATOM 698 C C . ASP A 1 87 ? -6.480 8.528 3.301 1.00 95.69 87 ASP A C 1
ATOM 700 O O . ASP A 1 87 ? -6.883 8.081 4.377 1.00 95.69 87 ASP A O 1
ATOM 704 N N . LEU A 1 88 ? -7.266 8.503 2.216 1.00 95.44 88 LEU A N 1
ATOM 705 C CA . LEU A 1 88 ? -8.637 7.965 2.236 1.00 95.44 88 LEU A CA 1
ATOM 706 C C . LEU A 1 88 ? -8.672 6.446 2.469 1.00 95.44 88 LEU A C 1
ATOM 708 O O . LEU A 1 88 ? -9.331 5.972 3.396 1.00 95.44 88 LEU A O 1
ATOM 712 N N . ASN A 1 89 ? -7.936 5.696 1.644 1.00 96.75 89 ASN A N 1
ATOM 713 C CA . ASN A 1 89 ? -7.903 4.231 1.645 1.00 96.75 89 ASN A CA 1
ATOM 714 C C . ASN A 1 89 ? -6.482 3.675 1.801 1.00 96.75 89 ASN A C 1
ATOM 716 O O . ASN A 1 89 ? -6.202 2.549 1.395 1.00 96.75 89 ASN A O 1
ATOM 720 N N . SER A 1 90 ? -5.560 4.458 2.364 1.00 96.88 90 SER A N 1
ATOM 721 C CA . SER A 1 90 ? -4.190 4.013 2.613 1.00 96.88 90 SER A CA 1
ATOM 722 C C . SER A 1 90 ? -3.601 4.602 3.892 1.00 96.88 90 SER A C 1
ATOM 724 O O . SER A 1 90 ? -3.953 5.697 4.337 1.00 96.88 90 SER A O 1
ATOM 726 N N . ILE A 1 91 ? -2.685 3.847 4.491 1.00 98.12 91 ILE A N 1
ATOM 727 C CA . ILE A 1 91 ? -1.923 4.223 5.681 1.00 98.12 91 ILE A CA 1
ATOM 728 C C . ILE A 1 91 ? -0.457 3.840 5.473 1.00 98.12 91 ILE A C 1
ATOM 730 O O . ILE A 1 91 ? -0.158 2.776 4.929 1.00 98.12 91 ILE A O 1
ATOM 734 N N . LEU A 1 92 ? 0.460 4.719 5.871 1.00 98.12 92 LEU A N 1
ATOM 735 C CA . LEU A 1 92 ? 1.893 4.579 5.617 1.00 98.12 92 LEU A CA 1
ATOM 736 C C . LEU A 1 92 ? 2.688 4.549 6.923 1.00 98.12 92 LEU A C 1
ATOM 738 O O . LEU A 1 92 ? 2.506 5.409 7.788 1.00 98.12 92 LEU A O 1
ATOM 742 N N . PHE A 1 93 ? 3.640 3.623 6.995 1.00 97.12 93 PHE A N 1
ATOM 743 C CA . PHE A 1 93 ? 4.695 3.572 8.003 1.00 97.12 93 PHE A CA 1
ATOM 744 C C . PHE A 1 93 ? 6.064 3.648 7.327 1.00 97.12 93 PHE A C 1
ATOM 746 O O . PHE A 1 93 ? 6.285 3.054 6.269 1.00 97.12 93 PHE A O 1
ATOM 753 N N . LEU A 1 94 ? 6.990 4.382 7.941 1.00 95.81 94 LEU A N 1
ATOM 754 C CA . LEU A 1 94 ? 8.370 4.463 7.474 1.00 95.81 94 LEU A CA 1
ATOM 755 C C . LEU A 1 94 ? 9.208 3.391 8.160 1.00 95.81 94 LEU A C 1
ATOM 757 O O . LEU A 1 94 ? 9.23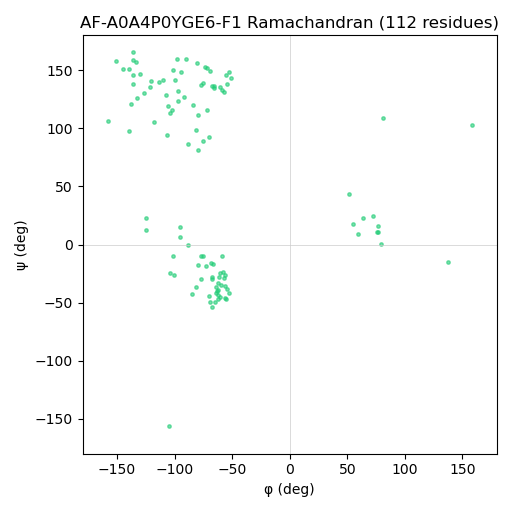9 3.315 9.387 1.00 95.81 94 LEU A O 1
ATOM 761 N N . LEU A 1 95 ? 9.900 2.586 7.361 1.00 93.81 95 LEU A N 1
ATOM 762 C CA . LEU A 1 95 ? 10.825 1.580 7.852 1.00 93.81 95 LEU A CA 1
ATOM 763 C C . LEU A 1 95 ? 12.245 2.137 7.823 1.00 93.81 95 LEU A C 1
ATOM 765 O O . LEU A 1 95 ? 12.709 2.693 6.828 1.00 93.81 95 LEU A O 1
ATOM 769 N N . THR A 1 96 ? 12.950 1.954 8.931 1.00 92.94 96 THR A N 1
ATOM 770 C CA . THR A 1 96 ? 14.370 2.274 9.066 1.00 92.94 96 THR A CA 1
ATOM 771 C C . THR A 1 96 ? 15.065 1.129 9.802 1.00 92.94 96 THR A C 1
ATOM 773 O O . THR A 1 96 ? 14.392 0.331 10.454 1.00 92.94 96 THR A O 1
ATOM 776 N N . PRO A 1 97 ? 16.403 1.050 9.795 1.00 91.44 97 PRO A N 1
ATOM 777 C CA . PRO A 1 97 ? 17.118 0.087 10.635 1.00 91.44 97 PRO A CA 1
ATOM 778 C C . PRO A 1 97 ? 16.856 0.225 12.149 1.00 91.44 97 PRO A C 1
ATOM 780 O O . PRO A 1 97 ? 17.272 -0.642 12.907 1.00 91.44 97 PRO A O 1
ATOM 783 N N . ALA A 1 98 ? 16.193 1.297 12.608 1.00 85.69 98 ALA A N 1
ATOM 784 C CA . ALA A 1 98 ? 15.750 1.437 13.998 1.00 85.69 98 ALA A CA 1
ATOM 785 C C . ALA A 1 98 ? 14.491 0.607 14.322 1.00 85.69 98 ALA A C 1
ATOM 787 O O . ALA A 1 98 ? 14.110 0.492 15.489 1.00 85.69 98 ALA A O 1
ATOM 788 N N . GLU A 1 99 ? 13.831 0.041 13.309 1.00 84.38 99 GLU A N 1
ATOM 789 C CA . GLU A 1 99 ? 12.740 -0.906 13.506 1.00 84.38 99 GLU A CA 1
ATOM 790 C C . GLU A 1 99 ? 13.263 -2.234 14.069 1.00 84.38 99 GLU A C 1
ATOM 792 O O . GLU A 1 99 ? 14.383 -2.661 13.796 1.00 84.38 99 GLU A O 1
ATOM 797 N N . SER A 1 100 ? 12.435 -2.911 14.865 1.00 81.69 100 SER A N 1
ATOM 798 C CA . SER A 1 100 ? 12.771 -4.212 15.452 1.00 81.69 100 SER A CA 1
ATOM 799 C C . SER A 1 100 ? 11.620 -5.197 15.285 1.00 81.69 100 SER A C 1
ATOM 801 O O . SER A 1 100 ? 10.460 -4.798 15.171 1.00 81.69 100 SER A O 1
ATOM 803 N N . ALA A 1 101 ? 11.918 -6.498 15.322 1.00 74.31 101 ALA A N 1
ATOM 804 C CA . ALA A 1 101 ? 10.902 -7.546 15.188 1.00 74.31 101 ALA A CA 1
ATOM 805 C C . ALA A 1 101 ? 9.777 -7.426 16.237 1.00 74.31 101 ALA A C 1
ATOM 807 O O . ALA A 1 101 ? 8.610 -7.644 15.918 1.00 74.31 101 ALA A O 1
ATOM 808 N N . GLY A 1 102 ? 10.115 -7.006 17.464 1.00 66.31 102 GLY A N 1
ATOM 809 C CA . GLY A 1 102 ? 9.139 -6.754 18.528 1.00 66.31 102 GLY A CA 1
ATOM 810 C C . GLY A 1 102 ? 8.228 -5.554 18.254 1.00 66.31 102 GLY A C 1
ATOM 811 O O . GLY A 1 102 ? 7.073 -5.564 18.667 1.00 66.31 102 GLY A O 1
ATOM 812 N N . LYS A 1 103 ? 8.711 -4.552 17.510 1.00 70.69 103 LYS A N 1
ATOM 813 C CA . LYS A 1 103 ? 7.916 -3.390 17.086 1.00 70.69 103 LYS A CA 1
ATOM 814 C C . LYS A 1 103 ? 6.977 -3.718 15.918 1.00 70.69 103 LYS A C 1
ATOM 816 O O . LYS A 1 103 ? 5.886 -3.165 15.848 1.00 70.69 103 LYS A O 1
ATOM 821 N N . ASN A 1 104 ? 7.361 -4.675 15.073 1.00 67.94 104 ASN A N 1
ATOM 822 C CA . ASN A 1 104 ? 6.590 -5.104 13.901 1.00 67.94 104 ASN A CA 1
ATOM 823 C C . ASN A 1 104 ? 5.693 -6.335 14.162 1.00 67.94 104 ASN A C 1
ATOM 825 O O . ASN A 1 104 ? 5.094 -6.861 13.228 1.00 67.94 104 ASN A O 1
ATOM 829 N N . GLY A 1 105 ? 5.585 -6.800 15.415 1.00 52.38 105 GLY A N 1
ATOM 830 C CA . GLY A 1 105 ? 4.615 -7.826 15.817 1.00 52.38 105 GLY A CA 1
ATOM 831 C C . GLY A 1 105 ? 4.909 -9.256 15.345 1.00 52.38 105 GLY A C 1
ATOM 832 O O . GLY A 1 105 ? 3.979 -10.057 15.254 1.00 52.38 105 GLY A O 1
ATOM 833 N N . ALA A 1 106 ? 6.166 -9.615 15.063 1.00 45.31 106 ALA A N 1
ATOM 834 C CA . ALA A 1 106 ? 6.506 -10.984 14.669 1.00 45.31 106 ALA A CA 1
ATOM 835 C C . ALA A 1 106 ? 6.360 -11.966 15.853 1.00 45.31 106 ALA A C 1
ATOM 837 O O . ALA A 1 106 ? 7.287 -12.182 16.634 1.00 45.31 106 ALA A O 1
ATOM 838 N N . ALA A 1 107 ? 5.185 -12.583 15.979 1.00 41.47 107 ALA A N 1
ATOM 839 C CA . ALA A 1 107 ? 4.989 -13.806 16.746 1.00 41.47 107 ALA A CA 1
ATOM 840 C C . ALA A 1 107 ? 5.411 -15.008 15.882 1.00 41.47 107 ALA A C 1
ATOM 842 O O . ALA A 1 107 ? 4.650 -15.472 15.037 1.00 41.47 107 ALA A O 1
ATOM 843 N N . GLY A 1 108 ? 6.635 -15.502 16.084 1.00 36.88 108 GLY A N 1
ATOM 844 C CA . GLY A 1 108 ? 7.142 -16.724 15.448 1.00 36.88 108 GLY A CA 1
ATOM 845 C C . GLY A 1 108 ? 8.667 -16.744 15.424 1.00 36.88 108 GLY A C 1
ATOM 846 O O . GLY A 1 108 ? 9.278 -16.022 14.648 1.00 36.88 108 GLY A O 1
ATOM 847 N N . GLY A 1 109 ? 9.272 -17.516 16.329 1.00 38.97 109 GLY A N 1
ATOM 848 C CA . GLY A 1 109 ? 10.712 -17.522 16.571 1.00 38.97 109 GLY A CA 1
ATOM 849 C C . GLY A 1 109 ? 11.556 -18.032 15.403 1.00 38.97 109 GLY A C 1
ATOM 850 O O . GLY A 1 109 ? 11.257 -19.065 14.821 1.00 38.97 109 GLY A O 1
ATOM 851 N N . ASP A 1 110 ? 12.648 -17.330 15.130 1.00 33.81 110 ASP A N 1
ATOM 852 C CA . ASP A 1 110 ? 13.996 -17.804 15.445 1.00 33.81 110 ASP A CA 1
ATOM 853 C C . ASP A 1 110 ? 14.905 -16.571 15.524 1.00 33.81 110 ASP A C 1
ATOM 855 O O . ASP A 1 110 ? 15.199 -15.912 14.528 1.00 33.81 110 ASP A O 1
ATOM 859 N N . ALA A 1 111 ? 15.285 -16.205 16.746 1.00 46.25 111 ALA A N 1
ATOM 860 C CA . ALA A 1 111 ? 16.391 -15.292 16.978 1.00 46.25 111 ALA A CA 1
ATOM 861 C C . ALA A 1 111 ? 17.674 -16.123 16.850 1.00 46.25 111 ALA A C 1
ATOM 863 O O . ALA A 1 111 ? 18.228 -16.581 17.849 1.00 46.25 111 ALA A O 1
ATOM 864 N N . GLY A 1 112 ? 18.104 -16.345 15.609 1.00 34.56 112 GLY A N 1
ATOM 865 C CA . GLY A 1 112 ? 19.210 -17.233 15.282 1.00 34.56 112 GLY A CA 1
ATOM 866 C C . GLY A 1 112 ? 20.108 -16.671 14.186 1.00 34.56 112 GLY A C 1
ATOM 867 O O . GLY A 1 112 ? 19.846 -16.873 13.010 1.00 34.56 112 GLY A O 1
ATOM 868 N N . ALA A 1 113 ? 21.212 -16.066 14.630 1.00 33.59 113 ALA A N 1
ATOM 869 C CA . ALA A 1 113 ? 22.452 -15.779 13.901 1.00 33.59 113 ALA A CA 1
ATOM 870 C C . ALA A 1 113 ? 22.505 -14.541 12.976 1.00 33.59 113 ALA A C 1
ATOM 872 O O . ALA A 1 113 ? 21.943 -14.524 11.892 1.00 33.59 113 ALA A O 1
ATOM 873 N N . VAL A 1 114 ? 23.283 -13.567 13.476 1.00 38.66 114 VAL A N 1
ATOM 874 C CA . VAL A 1 114 ? 24.230 -12.641 12.808 1.00 38.66 114 VAL A CA 1
ATOM 875 C C . VAL A 1 114 ? 23.845 -12.065 11.446 1.00 38.66 114 VAL A C 1
ATOM 877 O O . VAL A 1 114 ? 23.907 -12.804 10.443 1.00 38.66 114 VAL A O 1
#

pLDDT: mean 89.4, std 16.32, range [33.59, 98.12]

Solvent-accessible surface area (backbone atoms only — not comparable to full-atom values): 7259 Å² total; per-residue (Å²): 110,53,96,92,37,60,65,86,76,54,60,66,71,54,56,77,72,39,67,77,78,31,52,48,58,52,82,46,44,82,75,72,58,81,89,52,48,76,92,70,48,66,62,62,89,48,52,52,67,46,76,36,56,31,62,38,50,84,80,70,43,77,45,100,60,63,43,55,20,56,60,55,52,5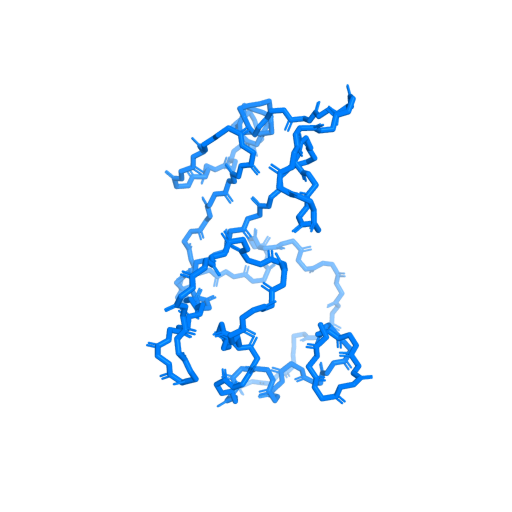0,57,34,45,78,70,74,42,79,66,77,44,69,53,66,42,29,39,30,39,80,59,55,92,86,62,47,61,81,79,71,65,68,86,74,90,76,97,73,82,136

InterPro domains:
  IPR000310 Orn/Lys/Arg decarboxylase, major domain [PF01276] (15-102)
  IPR011193 Ornithine/lysine/arginine decarboxylase [PTHR45229] (2-105)
  IPR015422 Pyridoxal phosphate-dependent transferase, small domain [G3DSA:3.90.1150.10] (1-106)
  IPR015424 Pyridoxal phosphate-dependent transferase [SSF53383] (6-103)

Nearest PDB structures (foldseek):
  1c4k-assembly1_A  TM=9.764E-01  e=6.128E-12  Lactobacillus sp. 30A
  1ord-assembly1_A  TM=9.895E-01  e=6.589E-11  Lactobacillus sp. 30A
  5xx1-assembly1_A  TM=9.518E-01  e=4.288E-06  Salmonella enterica subsp. enterica serovar Typhi
  2vyc-assembly1_A  TM=9.564E-01  e=7.764E-06  Escherichia coli BL21(DE3)
  5xx1-assembly1_D  TM=9.517E-01  e=7.764E-06  Salmonella enterica subsp. enterica serovar Typhi